Protein AF-A0A496MWN1-F1 (afdb_monomer)

Solvent-accessible surface area (backbone atoms only — not comparable to full-atom values): 4832 Å² total; per-residue (Å²): 112,67,72,60,54,50,52,49,32,33,66,72,33,32,88,62,78,43,78,46,72,42,68,30,86,38,66,96,77,36,60,62,72,38,76,41,77,38,57,21,30,18,54,94,59,36,81,39,74,65,76,90,76,87,73,53,72,69,55,48,54,53,52,48,53,52,47,50,54,54,50,52,55,51,59,76,50,54,91,82,113

Sequence (81 aa):
SSAVDHMHDWINGTERWSTAAIPSDGSYGVPEGLLFGFPTVARGGEWQIVDGLELNDFQKKRIAANAAELADEKAAVADLL

Secondary structure (DSSP, 8-state):
-HHHHHHHHHHH-EEEEEEEEEE--SGGGPPTT-EEEEEEEEETTEEEEPP-----HHHHHHHHH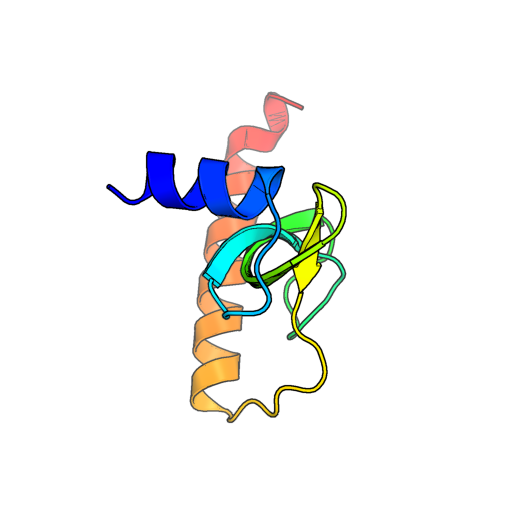HHHHHHHHHHHTGGG-

Radius of gyration: 13.89 Å; Cα contacts (8 Å, |Δi|>4): 110; chains: 1; bounding box: 32×32×30 Å

Mean predicted aligned error: 2.52 Å

Nearest PDB structures (foldseek):
  6itk-assembly1_B  TM=9.855E-01  e=3.623E-08  Corynebacterium glutamicum ATCC 13032
  4kdf-assembly2_C  TM=9.497E-01  e=1.688E-06  Thermus thermophilus
  4kdf-assembly2_B  TM=9.350E-01  e=1.688E-06  Thermus ther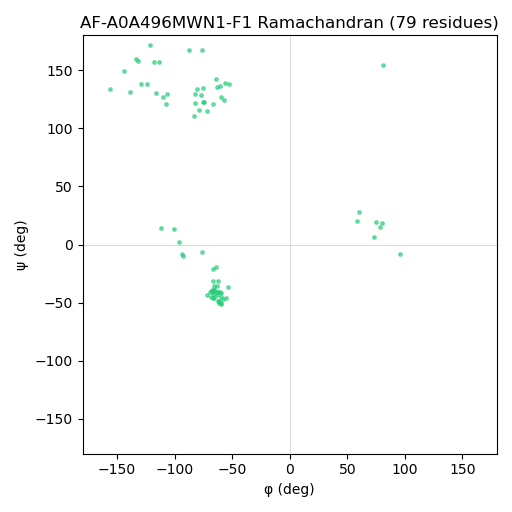mophilus
  1wzi-assembly1_B  TM=9.488E-01  e=2.190E-06  Thermus thermophilus
  1y7t-assembly1_A  TM=9.372E-01  e=3.455E-06  Thermus thermophilus

Foldseek 3Di:
DVVVVVVCCLVVWFPDWDWDFDADPCPLNQDGRQRDIAGFTHDPNDTDHDDDDDDDPVRSVVNVVVSVVSVVVCVVCVVVD

Structure (mmCIF, N/CA/C/O backbone):
data_AF-A0A496MWN1-F1
#
_entry.id   AF-A0A496MWN1-F1
#
loop_
_atom_site.group_PDB
_atom_site.id
_atom_site.type_symbol
_atom_site.label_atom_id
_atom_site.label_alt_id
_atom_site.label_comp_id
_atom_site.label_asym_id
_atom_site.label_entity_id
_atom_site.label_seq_id
_atom_site.pdbx_PDB_ins_code
_atom_site.Cartn_x
_atom_site.Cartn_y
_atom_site.Cartn_z
_atom_site.occupancy
_atom_site.B_iso_or_equiv
_atom_site.auth_seq_id
_atom_site.auth_comp_id
_atom_site.auth_asym_id
_atom_site.auth_atom_id
_atom_site.pdbx_PDB_model_num
ATOM 1 N N . SER A 1 1 ? 18.183 4.898 6.132 1.00 84.19 1 SER A N 1
ATOM 2 C CA . SER A 1 1 ? 17.861 6.046 5.266 1.00 84.19 1 SER A CA 1
ATOM 3 C C . SER A 1 1 ? 16.414 6.019 4.751 1.00 84.19 1 SER A C 1
ATOM 5 O O . SER A 1 1 ? 15.997 6.979 4.127 1.00 84.19 1 SER A O 1
ATOM 7 N N . SER A 1 2 ? 15.584 5.013 5.082 1.00 91.62 2 SER A N 1
ATOM 8 C CA . SER A 1 2 ? 14.316 4.725 4.382 1.00 91.62 2 SER A CA 1
ATOM 9 C C . SER A 1 2 ? 13.320 5.881 4.235 1.00 91.62 2 SER A C 1
ATOM 11 O O . SER A 1 2 ? 12.681 5.977 3.198 1.00 91.62 2 SER A O 1
ATOM 13 N N . ALA A 1 3 ? 13.188 6.772 5.223 1.00 96.75 3 ALA A N 1
ATOM 14 C CA . ALA A 1 3 ? 12.309 7.939 5.091 1.00 96.75 3 ALA A CA 1
ATOM 15 C C . ALA A 1 3 ? 12.824 8.949 4.048 1.00 96.75 3 ALA A C 1
ATOM 17 O O . ALA A 1 3 ? 12.041 9.506 3.288 1.00 96.75 3 ALA A O 1
ATOM 18 N N . VAL A 1 4 ? 14.143 9.163 3.986 1.00 97.69 4 VAL A N 1
ATOM 19 C CA . VAL A 1 4 ? 14.771 10.053 2.998 1.00 97.69 4 VAL A CA 1
ATOM 20 C C . VAL A 1 4 ? 14.651 9.452 1.605 1.00 97.69 4 VAL A C 1
ATOM 22 O O . VAL A 1 4 ? 14.245 10.150 0.683 1.00 97.69 4 VAL A O 1
ATOM 25 N N . ASP A 1 5 ? 14.938 8.157 1.474 1.00 96.56 5 ASP A N 1
ATOM 26 C CA . ASP A 1 5 ? 14.853 7.449 0.195 1.00 96.56 5 ASP A CA 1
ATOM 27 C C . ASP A 1 5 ? 13.402 7.448 -0.322 1.00 96.56 5 ASP A C 1
ATOM 29 O O . ASP A 1 5 ? 13.159 7.727 -1.490 1.00 96.56 5 ASP A O 1
ATOM 33 N N . HIS A 1 6 ? 12.424 7.251 0.571 1.00 97.44 6 HIS A N 1
ATOM 34 C CA . HIS A 1 6 ? 11.002 7.342 0.239 1.00 97.44 6 HIS A CA 1
ATOM 35 C C . HIS A 1 6 ? 10.618 8.727 -0.297 1.00 97.44 6 HIS A C 1
ATOM 37 O O . HIS A 1 6 ? 9.996 8.823 -1.351 1.00 97.44 6 HIS A O 1
ATOM 43 N N . MET A 1 7 ? 10.995 9.803 0.402 1.00 97.69 7 MET A N 1
ATOM 44 C CA . MET 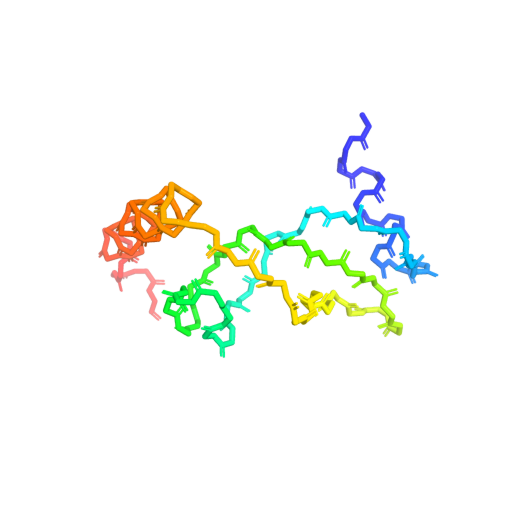A 1 7 ? 10.682 11.165 -0.046 1.00 97.69 7 MET A CA 1
ATOM 45 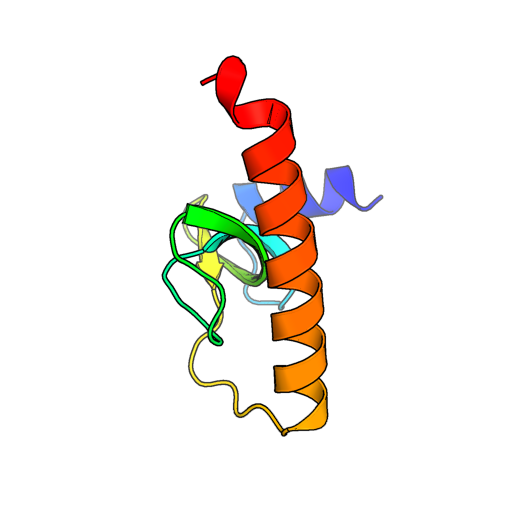C C . MET A 1 7 ? 11.395 11.517 -1.352 1.00 97.69 7 MET A C 1
ATOM 47 O O . MET A 1 7 ? 10.809 12.165 -2.215 1.00 97.69 7 MET A O 1
ATOM 51 N N . HIS A 1 8 ? 12.648 11.084 -1.503 1.00 97.25 8 HIS A N 1
ATOM 52 C CA . HIS A 1 8 ? 13.419 11.280 -2.723 1.00 97.25 8 HIS A CA 1
ATOM 53 C C . HIS A 1 8 ? 12.733 10.617 -3.921 1.00 97.25 8 HIS A C 1
ATOM 55 O O . HIS A 1 8 ? 12.507 11.277 -4.934 1.00 97.25 8 HIS A O 1
ATOM 61 N N . ASP A 1 9 ? 12.376 9.340 -3.793 1.00 97.62 9 ASP A N 1
ATOM 62 C CA . ASP A 1 9 ? 11.740 8.570 -4.860 1.00 97.62 9 ASP A CA 1
ATOM 63 C C . ASP A 1 9 ? 10.344 9.102 -5.188 1.00 97.62 9 ASP A C 1
ATOM 65 O O . ASP A 1 9 ? 9.994 9.207 -6.360 1.00 97.62 9 ASP A O 1
ATOM 69 N N . TRP A 1 10 ? 9.563 9.504 -4.182 1.00 97.81 10 TRP A N 1
ATOM 70 C CA . TRP A 1 10 ? 8.245 10.094 -4.407 1.00 97.81 10 TRP A CA 1
ATOM 71 C C . TRP A 1 10 ? 8.348 11.397 -5.215 1.00 97.81 10 TRP A C 1
ATOM 73 O O . TRP A 1 10 ? 7.678 11.557 -6.235 1.00 97.81 10 TRP A O 1
ATOM 83 N N . ILE A 1 11 ? 9.217 12.322 -4.795 1.00 97.69 11 ILE A N 1
ATOM 84 C CA . ILE A 1 11 ? 9.327 13.653 -5.411 1.00 97.69 11 ILE A CA 1
ATOM 85 C C . ILE A 1 11 ? 9.965 13.580 -6.801 1.00 97.69 11 ILE A C 1
ATOM 87 O O . ILE A 1 11 ? 9.502 14.245 -7.727 1.00 97.69 11 ILE A O 1
ATOM 91 N N . ASN A 1 12 ? 11.028 12.787 -6.953 1.00 97.62 12 ASN A N 1
ATOM 92 C CA . ASN A 1 12 ? 11.808 12.736 -8.191 1.00 97.62 12 ASN A CA 1
ATOM 93 C C . ASN A 1 12 ? 11.335 11.646 -9.165 1.00 97.62 12 ASN A C 1
ATOM 95 O O . ASN A 1 12 ? 11.761 11.636 -10.320 1.00 97.62 12 ASN A O 1
ATOM 99 N N . GLY A 1 13 ? 10.447 10.755 -8.722 1.00 97.81 13 GLY A N 1
ATOM 100 C CA . GLY A 1 13 ? 10.015 9.581 -9.468 1.00 97.81 13 GLY A CA 1
ATOM 101 C C . GLY A 1 13 ? 10.997 8.408 -9.366 1.00 97.81 13 GLY A C 1
ATOM 102 O O . GLY A 1 13 ? 12.201 8.576 -9.164 1.00 97.81 13 GLY A O 1
ATOM 103 N N . THR A 1 14 ? 10.478 7.194 -9.540 1.00 97.31 14 THR A N 1
ATOM 104 C CA . THR A 1 14 ? 11.266 5.959 -9.614 1.00 97.31 14 THR A CA 1
ATOM 105 C C . THR A 1 14 ? 10.505 4.881 -10.382 1.00 97.31 14 THR A C 1
ATOM 107 O O . THR A 1 14 ? 9.328 4.651 -10.126 1.00 97.31 14 THR A O 1
ATOM 110 N N . GLU A 1 15 ? 11.179 4.192 -11.306 1.00 97.25 15 GLU A N 1
ATOM 111 C CA . GLU A 1 15 ? 10.657 2.986 -11.980 1.00 97.25 15 GLU A CA 1
ATOM 112 C C . GLU A 1 15 ? 11.102 1.696 -11.271 1.00 97.25 15 GLU A C 1
ATOM 114 O O . GLU A 1 15 ? 10.655 0.594 -11.595 1.00 97.25 15 GLU A O 1
ATOM 119 N N . ARG A 1 16 ? 12.000 1.811 -10.284 1.00 96.44 16 ARG A N 1
ATOM 120 C CA . ARG A 1 16 ? 12.353 0.691 -9.416 1.00 96.44 16 ARG A CA 1
ATOM 121 C C . ARG A 1 16 ? 11.210 0.480 -8.436 1.00 96.44 16 ARG A C 1
ATOM 123 O O . ARG A 1 16 ? 10.763 1.428 -7.801 1.00 96.44 16 ARG A O 1
ATOM 130 N N . TRP A 1 17 ? 10.809 -0.774 -8.251 1.00 96.94 17 TRP A N 1
ATOM 131 C CA . TRP A 1 17 ? 9.820 -1.092 -7.233 1.00 96.94 17 TRP A CA 1
ATOM 132 C C . TRP A 1 17 ? 10.319 -0.689 -5.853 1.00 96.94 17 TRP A C 1
ATOM 134 O O . TRP A 1 17 ? 11.397 -1.106 -5.412 1.00 96.94 17 TRP A O 1
ATOM 144 N N . SER A 1 18 ? 9.487 0.086 -5.180 1.00 96.56 18 SER A N 1
ATOM 145 C CA . SER A 1 18 ? 9.592 0.379 -3.763 1.00 96.56 18 SER A CA 1
ATOM 146 C C . SER A 1 18 ? 8.313 -0.076 -3.070 1.00 96.56 18 SER A C 1
ATOM 148 O O . SER A 1 18 ? 7.352 -0.496 -3.714 1.00 96.56 18 SER A O 1
ATOM 150 N N . THR A 1 19 ? 8.313 -0.042 -1.745 1.00 97.00 19 THR A N 1
ATOM 151 C CA . THR A 1 19 ? 7.096 -0.262 -0.969 1.00 97.00 19 THR A CA 1
ATOM 152 C C . THR A 1 19 ? 6.652 1.066 -0.393 1.00 97.00 19 THR A C 1
ATOM 154 O O . THR A 1 19 ? 7.391 1.694 0.366 1.00 97.00 19 THR A O 1
ATOM 157 N N . ALA A 1 20 ? 5.436 1.475 -0.734 1.00 97.88 20 ALA A N 1
ATOM 158 C CA . ALA A 1 20 ? 4.782 2.640 -0.161 1.00 97.88 20 ALA A CA 1
ATOM 159 C C . ALA A 1 20 ? 3.436 2.230 0.443 1.00 97.88 20 ALA A C 1
ATOM 161 O O . ALA A 1 20 ? 2.705 1.430 -0.144 1.00 97.88 20 ALA A O 1
ATOM 162 N N . ALA A 1 21 ? 3.127 2.773 1.622 1.00 97.88 21 ALA A N 1
ATOM 163 C CA . ALA A 1 21 ? 1.800 2.664 2.211 1.00 97.88 21 ALA A CA 1
ATOM 164 C C . ALA A 1 21 ? 0.910 3.758 1.615 1.00 97.88 21 ALA A C 1
ATOM 166 O O . ALA A 1 21 ? 1.132 4.939 1.876 1.00 97.88 21 ALA A O 1
ATOM 167 N N . ILE A 1 22 ? -0.061 3.363 0.797 1.00 97.88 22 ILE A N 1
ATOM 168 C CA . ILE A 1 22 ? -0.988 4.273 0.114 1.00 97.88 22 ILE A CA 1
ATOM 169 C C . ILE A 1 22 ? -2.429 3.770 0.250 1.00 97.88 22 ILE A C 1
ATOM 171 O O . ILE A 1 22 ? -2.627 2.596 0.580 1.00 97.88 22 ILE A O 1
ATOM 175 N N . PRO A 1 23 ? -3.443 4.638 0.067 1.00 97.81 23 PRO A N 1
ATOM 176 C CA . PRO A 1 23 ? -4.832 4.201 0.044 1.00 97.81 23 PRO A CA 1
ATOM 177 C C . PRO A 1 23 ? -5.03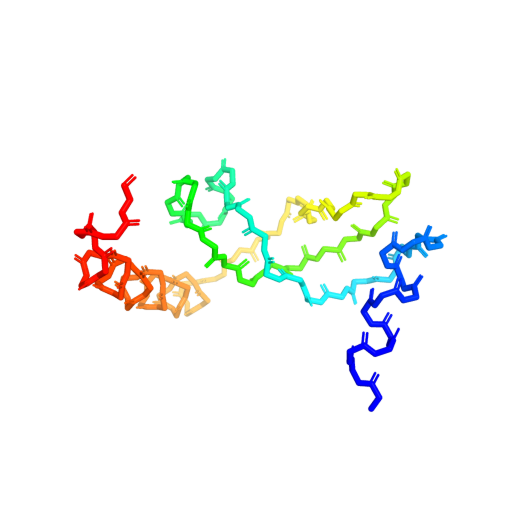0 3.149 -1.045 1.00 97.81 23 PRO A C 1
ATOM 179 O O . PRO A 1 23 ? -4.704 3.385 -2.205 1.00 97.81 23 PRO A O 1
ATOM 182 N N . SER A 1 24 ? -5.538 1.983 -0.659 1.00 98.06 24 SER A N 1
ATOM 183 C CA . SER A 1 24 ? -5.844 0.913 -1.601 1.00 98.06 24 SER A CA 1
ATOM 184 C C . SER A 1 24 ? -6.952 1.327 -2.569 1.00 98.06 24 SER A C 1
ATOM 186 O O . SER A 1 24 ? -7.933 1.951 -2.165 1.00 98.06 24 SER A O 1
ATOM 188 N N . ASP A 1 25 ? -6.813 0.902 -3.821 1.00 97.62 25 ASP A N 1
ATOM 189 C CA . ASP A 1 25 ? -7.804 0.983 -4.899 1.00 97.62 25 ASP A CA 1
ATOM 190 C C . ASP A 1 25 ? -8.542 -0.358 -5.130 1.00 97.62 25 ASP A C 1
ATOM 192 O O . ASP A 1 25 ? -9.183 -0.556 -6.159 1.00 97.62 25 ASP A O 1
ATOM 196 N N . GLY A 1 26 ? -8.425 -1.312 -4.196 1.00 97.38 26 GLY A N 1
ATOM 197 C CA . GLY A 1 26 ? -8.918 -2.684 -4.365 1.00 97.38 26 GLY A CA 1
ATOM 198 C C . GLY A 1 26 ? -7.859 -3.682 -4.851 1.00 97.38 26 GLY A C 1
ATOM 199 O O . GLY A 1 26 ? -8.109 -4.895 -4.865 1.00 97.38 26 GLY A O 1
ATOM 200 N N . SER A 1 27 ? -6.669 -3.206 -5.233 1.00 97.88 27 SER A N 1
ATOM 201 C CA . SER A 1 27 ? -5.580 -4.048 -5.727 1.00 97.88 27 SER A CA 1
ATOM 202 C C . SER A 1 27 ? -5.252 -5.200 -4.782 1.00 97.88 27 SER A C 1
ATOM 204 O O . SER A 1 27 ? -5.188 -5.058 -3.558 1.00 97.88 27 SER A O 1
ATOM 206 N N . TYR A 1 28 ? -5.018 -6.372 -5.373 1.00 97.81 28 TYR A N 1
ATOM 207 C CA . TYR A 1 28 ? -4.610 -7.591 -4.667 1.00 97.81 28 TYR A CA 1
ATOM 208 C C . TYR A 1 28 ? -5.581 -8.079 -3.580 1.00 97.81 28 TYR A C 1
ATOM 210 O O . TYR A 1 28 ? -5.197 -8.878 -2.724 1.00 97.81 28 TYR A O 1
ATOM 218 N N . GLY A 1 29 ? -6.848 -7.653 -3.640 1.00 96.50 29 GLY A N 1
ATOM 219 C CA . GLY A 1 29 ? -7.884 -8.040 -2.681 1.00 96.50 29 GLY A CA 1
ATOM 220 C C . GLY A 1 29 ? -7.814 -7.284 -1.353 1.00 96.50 29 GLY A C 1
ATOM 221 O O . GLY A 1 29 ? -8.431 -7.718 -0.380 1.00 96.50 29 GLY A O 1
ATOM 222 N N . VAL A 1 30 ? -7.065 -6.180 -1.296 1.00 98.25 30 VAL A N 1
ATOM 223 C CA . VAL A 1 30 ? -7.065 -5.264 -0.150 1.00 98.25 30 VAL A CA 1
ATOM 224 C C . VAL A 1 30 ? -8.289 -4.338 -0.257 1.00 98.25 30 VAL A C 1
ATOM 226 O O . VAL A 1 30 ? -8.546 -3.832 -1.345 1.00 98.25 30 VAL A O 1
ATOM 229 N N . PRO A 1 31 ? -9.073 -4.112 0.816 1.00 97.69 31 PRO A N 1
ATOM 230 C CA . PRO A 1 31 ? -10.248 -3.240 0.762 1.00 97.69 31 PRO A CA 1
ATOM 231 C C . PRO A 1 31 ? -9.913 -1.794 0.370 1.00 97.69 31 PRO A C 1
ATOM 233 O O . PRO A 1 31 ? -8.972 -1.207 0.905 1.00 97.69 31 PRO A O 1
ATOM 236 N N . GLU A 1 32 ? -10.726 -1.204 -0.510 1.00 97.44 32 GLU A N 1
ATOM 237 C CA . GLU A 1 32 ? -10.563 0.180 -0.969 1.00 97.44 32 GLU A CA 1
ATOM 238 C C . GLU A 1 32 ? -10.543 1.177 0.206 1.00 97.44 32 GLU A C 1
ATOM 240 O O . GLU A 1 32 ? -11.292 1.058 1.181 1.00 97.44 32 GLU A O 1
ATOM 245 N N . GLY A 1 33 ? -9.650 2.165 0.132 1.00 95.00 33 GLY A N 1
ATOM 246 C CA . GLY A 1 33 ? -9.488 3.193 1.163 1.00 95.00 33 GLY A CA 1
ATOM 247 C C . GLY A 1 33 ? -8.814 2.713 2.455 1.00 95.00 33 GLY A C 1
ATOM 248 O O . GLY A 1 33 ? -8.759 3.470 3.430 1.00 95.00 33 GLY A O 1
ATOM 249 N N . LEU A 1 34 ? -8.308 1.476 2.503 1.00 97.25 34 LEU A N 1
ATOM 250 C CA . LEU A 1 34 ? -7.395 1.019 3.549 1.00 97.25 34 LEU A CA 1
ATOM 251 C C . LEU A 1 34 ? -5.964 1.458 3.210 1.00 97.25 34 LEU A C 1
ATOM 253 O O . LEU A 1 34 ? -5.497 1.221 2.098 1.00 97.25 34 LEU A O 1
ATOM 257 N N . LEU A 1 35 ? -5.260 2.091 4.152 1.00 97.62 35 LEU A N 1
ATOM 258 C CA . LEU A 1 35 ? -3.832 2.386 3.992 1.00 97.62 35 LEU A CA 1
ATOM 259 C C . LEU A 1 35 ? -3.050 1.077 4.102 1.00 97.62 35 LEU A C 1
ATOM 261 O O . LEU A 1 35 ? -3.049 0.444 5.154 1.00 97.62 35 LEU A O 1
ATOM 265 N N . PHE A 1 36 ? -2.399 0.667 3.016 1.00 98.50 36 PHE A N 1
ATOM 266 C CA . PHE A 1 36 ? -1.705 -0.617 2.941 1.00 98.50 36 PHE A CA 1
ATOM 267 C C . PHE A 1 36 ? -0.420 -0.498 2.119 1.00 98.50 36 PHE A C 1
ATOM 269 O O . PHE A 1 36 ? -0.320 0.330 1.215 1.00 98.50 36 PHE A O 1
ATOM 276 N N . GLY A 1 37 ? 0.586 -1.312 2.451 1.00 98.00 37 GLY A N 1
ATOM 277 C CA . GLY A 1 37 ? 1.865 -1.345 1.742 1.00 98.00 37 GLY A CA 1
ATOM 278 C C . GLY A 1 37 ? 1.782 -2.133 0.436 1.00 98.00 37 GLY A C 1
ATOM 279 O O . GLY A 1 37 ? 1.605 -3.350 0.466 1.00 98.00 37 GLY A O 1
ATOM 280 N N . PHE A 1 38 ? 1.977 -1.463 -0.698 1.00 98.50 38 PHE A N 1
ATOM 281 C CA . PHE A 1 38 ? 1.964 -2.081 -2.028 1.00 98.50 38 PHE A CA 1
ATOM 282 C C . PHE A 1 38 ? 3.344 -2.028 -2.695 1.00 98.50 38 PHE A C 1
ATOM 284 O O . PHE A 1 38 ? 4.155 -1.166 -2.344 1.00 98.50 38 PHE A O 1
ATOM 291 N N . PRO A 1 39 ? 3.637 -2.915 -3.668 1.00 98.12 39 PRO A N 1
ATOM 292 C CA . PRO A 1 39 ? 4.703 -2.661 -4.628 1.00 98.12 39 PRO A CA 1
ATOM 293 C C . PRO A 1 39 ? 4.302 -1.468 -5.500 1.00 98.12 39 PRO A C 1
ATOM 295 O O . PRO A 1 39 ? 3.262 -1.500 -6.158 1.00 98.12 39 PRO A O 1
ATOM 298 N N . THR A 1 40 ? 5.116 -0.418 -5.496 1.00 98.50 40 THR A N 1
ATOM 299 C CA . THR A 1 40 ? 4.820 0.833 -6.195 1.00 98.50 40 THR A CA 1
ATOM 300 C C . THR A 1 40 ? 5.995 1.325 -7.033 1.00 98.50 40 THR A C 1
ATOM 302 O O . THR A 1 40 ? 7.157 0.992 -6.788 1.00 98.50 40 THR A O 1
ATOM 305 N N . VAL A 1 41 ? 5.666 2.158 -8.015 1.00 98.50 41 VAL A N 1
ATOM 306 C CA . VAL A 1 41 ? 6.580 3.071 -8.717 1.00 98.50 41 VAL A CA 1
ATOM 307 C C . VAL A 1 41 ? 6.121 4.506 -8.464 1.00 98.50 41 VAL A C 1
ATOM 309 O O . VAL A 1 41 ? 4.952 4.718 -8.144 1.00 98.50 41 VAL A O 1
ATOM 312 N N . ALA A 1 42 ? 7.008 5.493 -8.583 1.00 98.25 42 ALA A N 1
ATOM 313 C CA . ALA A 1 42 ? 6.631 6.902 -8.456 1.00 98.25 42 ALA A CA 1
ATOM 314 C C . ALA A 1 42 ? 6.721 7.609 -9.807 1.00 98.25 42 ALA A C 1
ATOM 316 O O . ALA A 1 42 ? 7.770 7.588 -10.454 1.00 98.25 42 ALA A O 1
ATOM 317 N N . ARG A 1 43 ? 5.641 8.272 -10.224 1.00 98.00 43 ARG A N 1
ATOM 318 C CA . ARG A 1 43 ? 5.586 9.058 -11.463 1.00 98.00 43 ARG A CA 1
ATOM 319 C C . ARG A 1 43 ? 4.828 10.349 -11.210 1.00 98.00 43 ARG A C 1
ATOM 321 O O . ARG A 1 43 ? 3.746 10.325 -10.641 1.00 98.00 43 ARG A O 1
ATOM 328 N N . GLY A 1 44 ? 5.397 11.478 -11.628 1.00 96.50 44 GLY A N 1
ATOM 329 C CA . GLY A 1 44 ? 4.723 12.776 -11.523 1.00 96.50 44 GLY A CA 1
ATOM 330 C C . GLY A 1 44 ? 4.365 13.201 -10.093 1.00 96.50 44 GLY A C 1
ATOM 331 O O . GLY A 1 44 ? 3.397 13.929 -9.918 1.00 96.50 44 GLY A O 1
ATOM 332 N N . GLY A 1 45 ? 5.119 12.755 -9.081 1.00 96.12 45 GLY A N 1
ATOM 333 C CA . GLY A 1 45 ? 4.813 13.058 -7.680 1.00 96.12 45 GLY A CA 1
ATOM 334 C C . GLY A 1 45 ? 3.712 12.184 -7.074 1.00 96.12 45 GLY A C 1
ATOM 335 O O . GLY A 1 45 ? 3.162 12.542 -6.037 1.00 96.12 45 GLY A O 1
ATOM 336 N N . GLU A 1 46 ? 3.397 11.039 -7.680 1.00 97.06 46 GLU A N 1
ATOM 337 C CA . GLU A 1 46 ? 2.406 10.087 -7.179 1.00 97.06 46 GLU A CA 1
ATOM 338 C C . GLU A 1 46 ? 2.987 8.674 -7.127 1.00 97.06 46 GLU A C 1
ATOM 340 O O . GLU A 1 46 ? 3.669 8.235 -8.057 1.00 97.06 46 GLU A O 1
ATOM 345 N N . TRP A 1 47 ? 2.689 7.946 -6.050 1.00 98.38 47 TRP A N 1
ATOM 346 C CA . TRP A 1 47 ? 2.901 6.503 -5.990 1.00 98.38 47 TRP A CA 1
ATOM 347 C C . TRP A 1 47 ? 1.799 5.790 -6.772 1.00 98.38 47 TRP A C 1
ATOM 349 O O . TRP A 1 47 ? 0.617 6.008 -6.523 1.00 98.38 47 TRP A O 1
ATOM 359 N N . GLN A 1 48 ? 2.192 4.904 -7.678 1.00 98.25 48 GLN A N 1
ATOM 360 C CA . GLN A 1 48 ? 1.298 4.074 -8.480 1.00 98.25 48 GLN A CA 1
ATOM 361 C C . GLN A 1 48 ? 1.534 2.614 -8.115 1.00 98.25 48 GLN A C 1
ATOM 363 O O . GLN A 1 48 ? 2.687 2.169 -8.084 1.00 98.25 48 GLN A O 1
ATOM 368 N N . ILE A 1 49 ? 0.461 1.876 -7.828 1.00 98.56 49 ILE A N 1
ATOM 369 C CA . ILE A 1 49 ? 0.536 0.433 -7.593 1.00 98.56 49 ILE A CA 1
ATOM 370 C C . ILE A 1 49 ? 1.022 -0.234 -8.878 1.00 98.56 49 ILE A C 1
ATOM 372 O O . ILE A 1 49 ? 0.608 0.115 -9.981 1.00 98.56 49 ILE A O 1
ATOM 376 N N . VAL A 1 50 ? 1.955 -1.170 -8.741 1.00 98.25 50 VAL A N 1
ATOM 377 C CA . VAL A 1 50 ? 2.353 -2.004 -9.870 1.00 98.25 50 VAL A CA 1
ATOM 378 C C . VAL A 1 50 ? 1.247 -3.015 -10.123 1.00 98.25 50 VAL A C 1
ATOM 380 O O . VAL A 1 50 ? 0.939 -3.789 -9.222 1.00 98.25 50 VAL A O 1
ATOM 383 N N . ASP A 1 51 ? 0.700 -3.034 -11.335 1.00 96.12 51 ASP A N 1
ATOM 384 C CA . ASP A 1 51 ? -0.383 -3.932 -11.744 1.00 96.12 51 ASP A CA 1
ATOM 385 C C . ASP A 1 51 ? 0.105 -5.291 -12.270 1.00 96.12 51 ASP A C 1
ATOM 387 O O . ASP A 1 51 ? 1.275 -5.485 -12.610 1.00 96.12 51 ASP A O 1
ATOM 391 N N . GLY A 1 52 ? -0.836 -6.232 -12.401 1.00 96.25 52 GLY A N 1
ATOM 392 C CA . GLY A 1 52 ? -0.637 -7.479 -13.145 1.00 96.25 52 GLY A CA 1
ATOM 393 C C . GLY A 1 52 ? 0.223 -8.526 -12.438 1.00 96.25 52 GLY A C 1
ATOM 394 O O . GLY A 1 52 ? 0.750 -9.423 -13.096 1.00 96.25 52 GLY A O 1
ATOM 395 N N . LEU A 1 53 ? 0.391 -8.429 -11.115 1.00 97.12 53 LEU A N 1
ATOM 396 C CA . LEU A 1 53 ? 1.148 -9.425 -10.361 1.00 97.12 53 LEU A CA 1
ATOM 397 C C . LEU A 1 53 ? 0.290 -10.644 -10.033 1.00 97.12 53 LEU A C 1
ATOM 399 O O . LEU A 1 53 ? -0.727 -10.562 -9.345 1.00 97.12 53 LEU A O 1
ATOM 403 N N . GLU A 1 54 ? 0.759 -11.802 -10.481 1.00 97.56 54 GLU A N 1
ATOM 404 C CA . GLU A 1 54 ? 0.167 -13.082 -10.120 1.00 97.56 54 GLU A CA 1
ATOM 405 C C . GLU A 1 54 ? 0.551 -13.456 -8.689 1.00 97.56 54 GLU A C 1
ATOM 407 O O . GLU A 1 54 ? 1.731 -13.570 -8.341 1.00 97.56 54 GLU A O 1
ATOM 412 N N . LEU A 1 55 ? -0.464 -13.669 -7.852 1.00 97.75 55 LEU A N 1
ATOM 413 C CA . LEU A 1 55 ? -0.281 -14.045 -6.457 1.00 97.75 55 LEU A CA 1
ATOM 414 C C . LEU A 1 55 ? -0.638 -15.510 -6.238 1.00 97.75 55 LEU A C 1
ATOM 416 O O . LEU A 1 55 ? -1.742 -15.963 -6.559 1.00 97.75 55 LEU A O 1
ATOM 420 N N . ASN A 1 56 ? 0.274 -16.236 -5.599 1.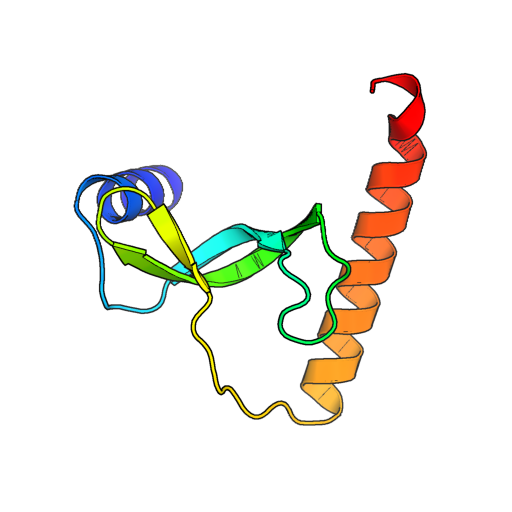00 98.25 56 ASN A N 1
ATOM 421 C CA . ASN A 1 56 ? -0.010 -17.579 -5.119 1.00 98.25 56 ASN A CA 1
ATOM 422 C C . ASN A 1 56 ? -0.880 -17.550 -3.846 1.00 98.25 56 ASN A C 1
ATOM 424 O O . ASN A 1 56 ? -1.050 -16.520 -3.188 1.00 98.25 56 ASN A O 1
ATOM 428 N N . ASP A 1 57 ? -1.421 -18.708 -3.472 1.00 98.38 57 ASP A N 1
ATOM 429 C CA . ASP A 1 57 ? -2.339 -18.821 -2.332 1.00 98.38 57 ASP A CA 1
ATOM 430 C C . ASP A 1 57 ? -1.699 -18.435 -0.997 1.00 98.38 57 ASP A C 1
ATOM 432 O O . ASP A 1 57 ? -2.376 -17.923 -0.105 1.00 98.38 57 ASP A O 1
ATOM 436 N N . PHE A 1 58 ? -0.394 -18.664 -0.842 1.00 98.25 58 PHE A N 1
ATOM 437 C CA . PHE A 1 58 ? 0.330 -18.261 0.358 1.00 98.25 58 PHE A CA 1
ATOM 438 C C . PHE A 1 58 ? 0.388 -16.732 0.476 1.00 98.25 58 PHE A C 1
ATOM 440 O O . PHE A 1 58 ? 0.070 -16.190 1.534 1.00 98.25 58 PHE A O 1
ATOM 447 N N . GLN A 1 59 ? 0.716 -16.034 -0.615 1.00 98.00 59 GLN A N 1
ATOM 448 C CA . GLN A 1 59 ? 0.739 -14.570 -0.668 1.00 98.00 59 GLN A CA 1
ATOM 449 C C . GLN A 1 59 ? -0.652 -13.990 -0.397 1.00 98.00 59 GLN A C 1
ATOM 451 O O . GLN A 1 59 ? -0.790 -13.147 0.488 1.00 98.00 59 GLN A O 1
ATOM 456 N N . LYS A 1 60 ? -1.689 -14.501 -1.076 1.00 98.25 60 LYS A N 1
ATOM 457 C CA . LYS A 1 60 ? -3.085 -14.066 -0.887 1.00 98.25 60 LYS A CA 1
ATOM 458 C C . LYS A 1 60 ? -3.530 -14.183 0.570 1.00 98.25 60 LYS A C 1
ATOM 460 O O . LYS A 1 60 ? -4.080 -13.237 1.124 1.00 98.25 60 LYS A O 1
ATOM 465 N N . LYS A 1 61 ? -3.234 -15.311 1.226 1.00 98.44 61 LYS A N 1
ATOM 466 C CA . LYS A 1 61 ? -3.571 -15.525 2.645 1.00 98.44 61 LYS A CA 1
ATOM 467 C C . LYS A 1 61 ? -2.866 -14.537 3.572 1.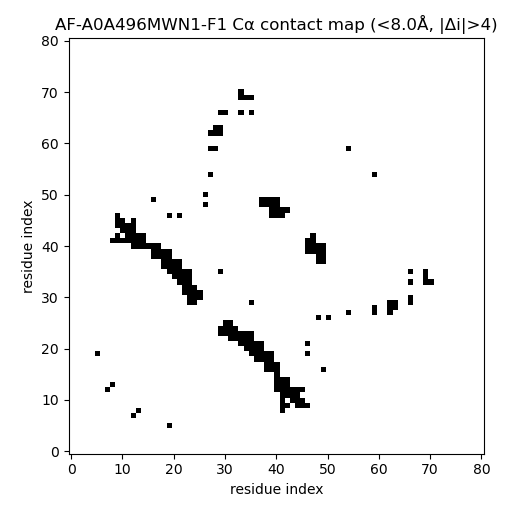00 98.44 61 LYS A C 1
ATOM 469 O O . LYS A 1 61 ? -3.479 -14.049 4.515 1.00 98.44 61 LYS A O 1
ATOM 474 N N . ARG A 1 62 ? -1.586 -14.241 3.323 1.00 98.31 62 ARG A N 1
ATOM 475 C CA . ARG A 1 62 ? -0.816 -13.288 4.140 1.00 98.31 62 ARG A CA 1
ATOM 476 C C . ARG A 1 62 ? -1.307 -11.852 3.958 1.00 98.31 62 ARG A C 1
ATOM 478 O O . ARG A 1 62 ? -1.423 -11.144 4.951 1.00 98.31 62 ARG A O 1
ATOM 485 N N . ILE A 1 63 ? -1.627 -11.455 2.726 1.00 98.25 63 ILE A N 1
ATOM 486 C CA . ILE A 1 63 ? -2.205 -10.137 2.427 1.00 98.25 63 ILE A CA 1
ATOM 487 C C . ILE A 1 63 ? -3.563 -9.990 3.115 1.00 98.25 63 ILE A C 1
ATOM 489 O O . ILE A 1 63 ? -3.766 -9.014 3.826 1.00 98.25 63 ILE A O 1
ATOM 493 N N . ALA A 1 64 ? -4.448 -10.984 2.988 1.00 98.31 64 ALA A N 1
ATOM 494 C CA . ALA A 1 64 ? -5.766 -10.957 3.618 1.00 98.31 64 ALA A CA 1
ATOM 495 C C . ALA A 1 64 ? -5.691 -10.853 5.151 1.00 98.31 64 ALA A C 1
ATOM 497 O O . ALA A 1 64 ? -6.441 -10.088 5.747 1.00 98.31 64 ALA A O 1
ATOM 498 N N . ALA A 1 65 ? -4.766 -11.580 5.790 1.00 98.38 65 ALA A N 1
ATOM 499 C CA . ALA A 1 65 ? -4.569 -11.494 7.237 1.00 98.38 65 ALA A CA 1
ATOM 500 C C . ALA A 1 65 ? -4.114 -10.092 7.682 1.00 98.38 65 ALA A C 1
ATOM 502 O O . ALA A 1 65 ? -4.653 -9.558 8.643 1.00 98.38 65 ALA A O 1
ATOM 503 N N . ASN A 1 66 ? -3.170 -9.483 6.957 1.00 98.00 66 ASN A N 1
ATOM 504 C CA . ASN A 1 66 ? -2.688 -8.131 7.255 1.00 98.00 66 ASN A CA 1
ATOM 505 C C . ASN A 1 66 ? -3.774 -7.067 6.998 1.00 98.00 66 ASN A C 1
ATOM 507 O O . ASN A 1 66 ? -3.969 -6.154 7.790 1.00 98.00 66 ASN A O 1
ATOM 511 N N . ALA A 1 67 ? -4.535 -7.206 5.909 1.00 98.12 67 ALA A N 1
ATOM 512 C CA . ALA A 1 67 ? -5.642 -6.303 5.609 1.00 98.12 67 ALA A CA 1
ATOM 513 C C . ALA A 1 67 ? -6.754 -6.371 6.671 1.00 98.12 67 ALA A C 1
ATOM 515 O O . ALA A 1 67 ? -7.351 -5.345 6.984 1.00 98.12 67 ALA A O 1
ATOM 516 N N . ALA A 1 68 ? -7.017 -7.554 7.238 1.00 98.12 68 ALA A N 1
ATOM 517 C CA . ALA A 1 68 ? -7.960 -7.708 8.343 1.00 98.12 68 ALA A CA 1
ATOM 518 C C . ALA A 1 68 ? -7.474 -6.993 9.616 1.00 98.12 68 ALA A C 1
ATOM 520 O O . ALA A 1 68 ? -8.239 -6.237 10.202 1.00 98.12 68 ALA A O 1
ATOM 521 N N . GLU A 1 69 ? -6.198 -7.154 9.986 1.00 97.94 69 GLU A N 1
ATOM 522 C CA . GLU A 1 69 ? -5.595 -6.453 11.133 1.00 97.94 69 GLU A CA 1
ATOM 523 C C . GLU A 1 69 ? -5.700 -4.925 10.985 1.00 97.94 69 GLU A C 1
ATOM 525 O O . GLU A 1 69 ? -6.189 -4.243 11.881 1.00 97.94 69 GLU A O 1
ATOM 530 N N . LEU A 1 70 ? -5.356 -4.385 9.813 1.00 97.44 70 LEU A N 1
ATOM 531 C CA . LEU A 1 70 ? -5.464 -2.949 9.534 1.00 97.44 70 LEU A CA 1
ATOM 532 C C . LEU A 1 70 ? -6.916 -2.443 9.505 1.00 97.44 70 LEU A C 1
ATOM 534 O O . LEU A 1 70 ? -7.182 -1.288 9.846 1.00 97.44 70 LEU A O 1
ATOM 538 N N . ALA A 1 71 ? -7.870 -3.279 9.089 1.00 96.88 71 ALA A N 1
ATOM 539 C CA . ALA A 1 71 ? -9.287 -2.934 9.148 1.00 96.88 71 ALA A CA 1
ATOM 540 C C . ALA A 1 71 ? -9.779 -2.836 10.602 1.00 96.88 71 ALA A C 1
ATOM 542 O O . ALA A 1 71 ? -10.520 -1.905 10.926 1.00 96.88 71 ALA A O 1
ATOM 543 N N . ASP A 1 72 ? -9.322 -3.738 11.474 1.00 97.44 72 ASP A N 1
ATOM 544 C CA . ASP A 1 72 ? -9.613 -3.696 12.908 1.00 97.44 72 ASP A CA 1
ATOM 545 C C . ASP A 1 72 ? -8.974 -2.461 13.570 1.00 97.44 72 ASP A C 1
ATOM 547 O O . ASP A 1 72 ? -9.641 -1.760 14.333 1.00 97.44 72 ASP A O 1
ATOM 551 N N . GLU A 1 73 ? -7.724 -2.122 13.224 1.00 96.75 73 GLU A N 1
ATOM 552 C CA . GLU A 1 73 ? -7.063 -0.890 13.685 1.00 96.75 73 GLU A CA 1
ATOM 553 C C . GLU A 1 73 ? -7.830 0.368 13.259 1.00 96.75 73 GLU A C 1
ATOM 555 O O . GLU A 1 73 ? -8.074 1.258 14.075 1.00 96.75 73 GLU A O 1
ATOM 560 N N . LYS A 1 74 ? -8.269 0.431 11.994 1.00 94.75 74 LYS A N 1
ATOM 561 C CA . LYS A 1 74 ? -9.095 1.535 11.484 1.00 94.75 74 LYS A CA 1
ATOM 562 C C . LYS A 1 74 ? -10.420 1.643 12.241 1.00 94.75 74 LYS A C 1
ATOM 564 O O . LYS A 1 74 ? -10.853 2.752 12.545 1.00 94.75 74 LYS A O 1
ATOM 569 N N . ALA A 1 75 ? -11.064 0.516 12.546 1.00 95.81 75 ALA A N 1
ATOM 570 C CA . ALA A 1 75 ? -12.304 0.495 13.316 1.00 95.81 75 ALA A CA 1
ATOM 571 C C . ALA A 1 75 ? -12.097 0.976 14.761 1.00 95.81 75 ALA A C 1
ATOM 573 O O . ALA A 1 75 ? -12.955 1.673 15.301 1.00 95.81 75 ALA A O 1
ATOM 574 N N . ALA A 1 76 ? -10.953 0.656 15.369 1.00 96.88 76 ALA A N 1
ATOM 575 C CA . ALA A 1 76 ? -10.617 1.064 16.732 1.00 96.88 76 ALA A CA 1
ATOM 576 C C . ALA A 1 76 ? -10.419 2.581 16.899 1.00 96.88 76 ALA A C 1
ATOM 578 O O . ALA A 1 76 ? -10.529 3.074 18.018 1.00 96.88 76 ALA A O 1
ATOM 579 N N . VAL A 1 77 ? -10.145 3.310 15.812 1.00 96.25 77 VAL A N 1
ATOM 580 C CA . VAL A 1 77 ? -9.978 4.777 15.799 1.00 96.25 77 VAL A CA 1
ATOM 581 C C . VAL A 1 77 ? -11.106 5.503 15.059 1.00 96.25 77 VAL A C 1
ATOM 583 O O . VAL A 1 77 ? -10.969 6.673 14.702 1.00 96.25 77 VAL A O 1
ATOM 586 N N . ALA A 1 78 ? -12.214 4.811 14.776 1.00 93.94 78 ALA A N 1
ATOM 587 C CA . ALA A 1 78 ? -13.301 5.337 13.951 1.00 93.94 78 ALA A CA 1
ATOM 588 C C . ALA A 1 78 ? -14.007 6.562 14.561 1.00 93.94 78 ALA A C 1
ATOM 590 O O . ALA A 1 78 ? -14.660 7.307 13.839 1.00 93.94 78 ALA A O 1
ATOM 591 N N . ASP A 1 79 ? -13.875 6.784 15.867 1.00 96.00 79 ASP A N 1
ATOM 592 C CA . ASP A 1 79 ? -14.392 7.948 16.589 1.00 96.00 79 ASP A CA 1
ATOM 593 C C . ASP A 1 79 ? -13.564 9.232 16.379 1.00 96.00 79 ASP A C 1
ATOM 595 O O . ASP A 1 79 ? -13.987 10.305 16.811 1.00 96.00 79 ASP A O 1
ATOM 599 N N . LEU A 1 80 ? -12.413 9.145 15.700 1.00 94.88 80 LEU A N 1
ATOM 600 C CA . LEU A 1 80 ? -11.550 10.282 15.348 1.00 94.88 80 LEU A CA 1
ATOM 601 C C . LEU A 1 80 ? -11.780 10.827 13.921 1.00 94.88 80 LEU A C 1
ATOM 603 O O . LEU A 1 80 ? -11.051 11.733 13.505 1.00 94.88 80 LEU A O 1
ATOM 607 N N . LEU A 1 81 ? -12.735 10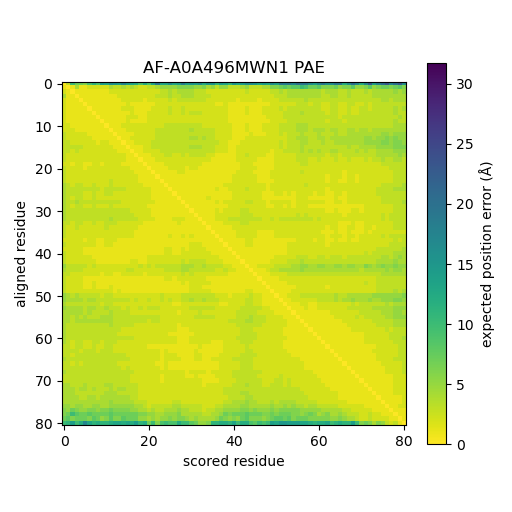.266 13.170 1.00 83.31 81 LEU A N 1
ATOM 608 C CA . LEU A 1 81 ? -13.054 10.604 11.771 1.00 83.31 81 LEU A CA 1
ATOM 609 C C . LEU A 1 81 ? -14.304 11.487 11.665 1.00 83.31 81 LEU A C 1
ATOM 611 O O . LEU A 1 81 ? -14.281 12.407 10.815 1.00 83.31 81 LEU A O 1
#

pLDDT: mean 97.02, std 2.4, range [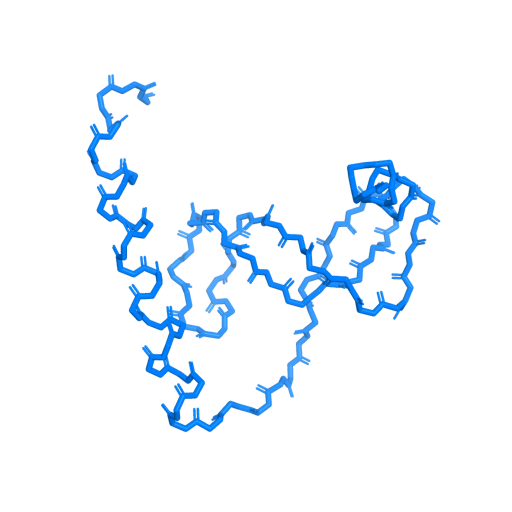83.31, 98.56]